Protein AF-A0A9D2FJG2-F1 (afdb_monomer)

Solvent-accessible surface area (backbone atoms only — not comparable to full-atom values): 4838 Å² total; per-residue (Å²): 110,70,69,58,54,52,49,53,52,51,51,51,52,51,52,51,30,25,51,30,13,40,68,65,40,65,72,68,46,49,45,60,48,52,53,50,50,53,49,46,52,53,50,30,62,73,69,73,41,69,78,58,51,61,59,42,51,53,52,39,51,52,52,51,51,42,21,49,53,19,31,55,52,33,56,53,51,53,51,53,53,53,53,54,51,55,59,60,75,76,106

pLDDT: mean 81.93, std 7.13, range [50.62, 91.19]

Mean predicted aligned error: 7.61 Å

Secondary structure (DSSP, 8-state):
-HHHHHHHHHHHHHHHHHHHHHTT-HHHHHHHHHHHHHHHHHHHHHHT-SHHHHHHHHHHHHHHHHHHHHHHHHHHHHHHHHHHHHHHHT-

Structure (mmCIF, N/CA/C/O backbone):
data_AF-A0A9D2FJG2-F1
#
_entry.id   AF-A0A9D2FJG2-F1
#
loop_
_atom_site.group_PDB
_atom_site.id
_atom_site.type_symbol
_atom_site.label_atom_id
_atom_site.label_alt_id
_atom_site.label_comp_id
_atom_site.label_asym_id
_atom_site.label_entity_id
_atom_site.label_seq_id
_atom_site.pdbx_PDB_ins_code
_atom_site.Cartn_x
_atom_site.Cartn_y
_atom_site.Cartn_z
_atom_site.occupancy
_atom_site.B_iso_or_equiv
_atom_site.auth_seq_id
_atom_site.auth_comp_id
_atom_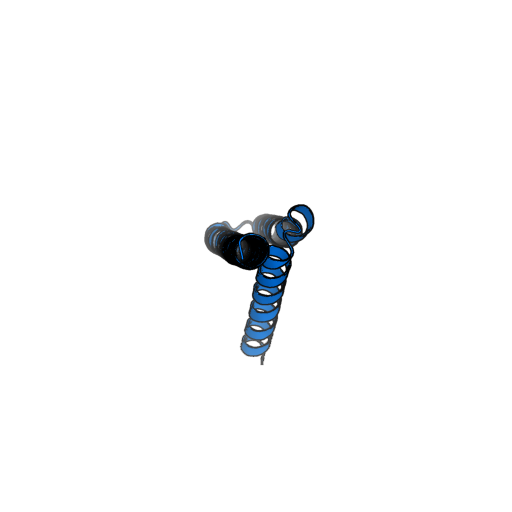site.auth_asym_id
_atom_site.auth_atom_id
_atom_site.pdbx_PDB_model_num
ATOM 1 N N . MET A 1 1 ? -5.564 -20.400 13.429 1.00 73.06 1 MET A N 1
ATOM 2 C CA . MET A 1 1 ? -6.290 -20.082 12.174 1.00 73.06 1 MET A CA 1
ATOM 3 C C . MET A 1 1 ? -6.347 -18.583 11.878 1.00 73.06 1 MET A C 1
ATOM 5 O O . MET A 1 1 ? -5.880 -18.192 10.819 1.00 73.06 1 MET A O 1
ATOM 9 N N . ARG A 1 2 ? -6.826 -17.727 12.797 1.00 84.81 2 ARG A N 1
ATOM 10 C CA . ARG A 1 2 ? -6.955 -16.266 12.579 1.00 84.81 2 AR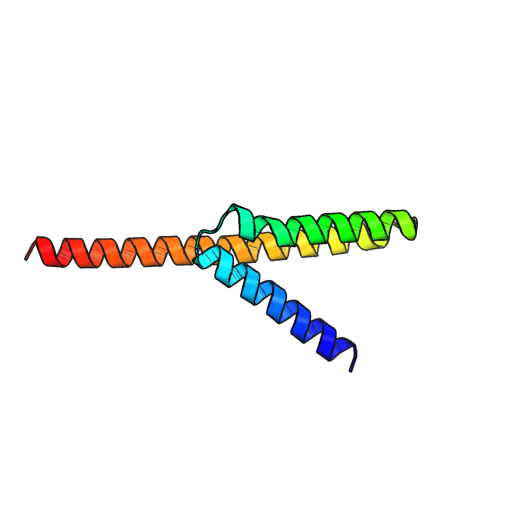G A CA 1
ATOM 11 C C . ARG A 1 2 ? -5.669 -15.570 12.097 1.00 84.81 2 ARG A C 1
ATOM 13 O O . ARG A 1 2 ? -5.711 -14.847 11.111 1.00 84.81 2 ARG A O 1
ATOM 20 N N . ALA A 1 3 ? -4.528 -15.834 12.736 1.00 84.06 3 ALA A N 1
ATOM 21 C CA . ALA A 1 3 ? -3.242 -15.242 12.340 1.00 84.06 3 ALA A CA 1
ATOM 22 C C . ALA A 1 3 ? -2.799 -15.653 10.924 1.00 84.06 3 ALA A C 1
ATOM 24 O O . ALA A 1 3 ? -2.271 -14.838 10.176 1.00 84.06 3 ALA A O 1
ATOM 25 N N . PHE A 1 4 ? -3.073 -16.901 10.535 1.00 88.06 4 PHE A N 1
ATOM 26 C CA . PHE A 1 4 ? -2.732 -17.416 9.210 1.00 88.06 4 PHE A CA 1
ATOM 27 C C . PHE A 1 4 ? -3.554 -16.721 8.116 1.00 88.06 4 PHE A C 1
ATOM 29 O O . PHE A 1 4 ? -3.013 -16.314 7.095 1.00 88.06 4 PHE A O 1
ATOM 36 N N . ILE A 1 5 ? -4.847 -16.502 8.373 1.00 90.44 5 ILE A N 1
ATOM 37 C CA . ILE A 1 5 ? -5.739 -15.761 7.471 1.00 90.44 5 ILE A CA 1
ATOM 38 C C . ILE A 1 5 ? -5.249 -14.317 7.293 1.00 90.44 5 ILE A C 1
ATOM 40 O O . ILE A 1 5 ? -5.137 -13.844 6.165 1.00 90.44 5 ILE A O 1
ATOM 44 N N . ILE A 1 6 ? -4.904 -13.633 8.390 1.00 86.94 6 ILE A N 1
ATOM 45 C CA . ILE A 1 6 ? -4.390 -12.254 8.348 1.00 86.94 6 ILE A CA 1
ATOM 46 C C . ILE A 1 6 ? -3.102 -12.178 7.520 1.00 86.94 6 ILE A C 1
ATOM 48 O O . ILE A 1 6 ? -2.948 -11.272 6.701 1.00 86.94 6 ILE A O 1
ATOM 52 N N . LEU A 1 7 ? -2.200 -13.149 7.685 1.00 88.94 7 LEU A N 1
ATOM 53 C CA . LEU A 1 7 ? -0.946 -13.212 6.938 1.00 88.94 7 LEU A CA 1
ATOM 54 C C . LEU A 1 7 ? -1.196 -13.372 5.435 1.00 88.94 7 LEU A C 1
ATOM 56 O O . LEU A 1 7 ? -0.632 -12.620 4.643 1.00 88.94 7 LEU A O 1
ATOM 60 N N . VAL A 1 8 ? -2.081 -14.295 5.043 1.00 91.19 8 VAL A N 1
ATOM 61 C CA . VAL A 1 8 ? -2.437 -14.523 3.632 1.00 91.19 8 VAL A CA 1
ATOM 62 C C . VAL A 1 8 ? -3.059 -13.273 3.006 1.00 91.19 8 VAL A C 1
ATOM 64 O O . VAL A 1 8 ? -2.663 -12.879 1.910 1.00 91.19 8 VAL A O 1
ATOM 67 N N . ILE A 1 9 ? -3.980 -12.604 3.708 1.00 89.56 9 ILE A N 1
ATOM 68 C CA . ILE A 1 9 ? -4.604 -11.360 3.229 1.00 89.56 9 ILE A CA 1
ATOM 69 C C . ILE A 1 9 ? -3.554 -10.258 3.067 1.00 89.56 9 ILE A C 1
ATOM 71 O O . ILE A 1 9 ? -3.524 -9.579 2.042 1.00 89.56 9 ILE A O 1
ATOM 75 N N . THR A 1 10 ? -2.657 -10.109 4.043 1.00 87.88 10 THR A N 1
ATOM 76 C CA . THR A 1 10 ? -1.574 -9.118 3.984 1.00 87.88 10 THR A CA 1
ATOM 77 C C . THR A 1 10 ? -0.681 -9.369 2.771 1.00 87.88 10 THR A C 1
ATOM 79 O O . THR A 1 10 ? -0.405 -8.449 2.003 1.00 87.88 10 THR A O 1
ATOM 82 N N . PHE A 1 11 ? -0.294 -10.625 2.535 1.00 89.06 11 PHE A N 1
ATOM 83 C CA . PHE A 1 11 ? 0.486 -11.006 1.360 1.00 89.06 11 PHE A CA 1
ATOM 84 C C . PHE A 1 11 ? -0.238 -10.687 0.050 1.00 89.06 11 PHE A C 1
ATOM 86 O O . PHE A 1 11 ? 0.372 -10.135 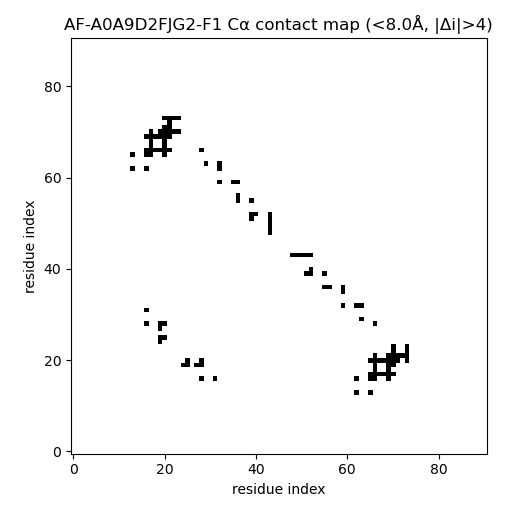-0.865 1.00 89.06 11 PHE A O 1
ATOM 93 N N . ALA A 1 12 ? -1.536 -10.986 -0.037 1.00 90.56 12 ALA A N 1
ATOM 94 C CA . ALA A 1 12 ? -2.338 -10.699 -1.221 1.00 90.56 12 ALA A CA 1
ATOM 95 C C . ALA A 1 12 ? -2.422 -9.190 -1.509 1.00 90.56 12 ALA A C 1
ATOM 97 O O . ALA A 1 12 ? -2.271 -8.773 -2.661 1.00 90.56 12 ALA A O 1
ATOM 98 N N . ILE A 1 13 ? -2.599 -8.364 -0.472 1.00 88.69 13 ILE A N 1
ATOM 99 C CA . ILE A 1 13 ? -2.623 -6.899 -0.589 1.00 88.69 13 ILE A CA 1
ATOM 100 C C . ILE A 1 13 ? -1.279 -6.381 -1.109 1.00 88.69 13 ILE A C 1
ATOM 102 O O . ILE A 1 13 ? -1.246 -5.630 -2.086 1.00 88.69 13 ILE A O 1
ATOM 106 N N . LEU A 1 14 ? -0.169 -6.817 -0.505 1.00 87.81 14 LEU A N 1
ATOM 107 C CA . LEU A 1 14 ? 1.175 -6.390 -0.900 1.00 87.81 14 LEU A CA 1
ATOM 108 C C . LEU A 1 14 ? 1.521 -6.836 -2.326 1.00 87.81 14 LEU A C 1
ATOM 110 O O . LEU A 1 14 ? 2.039 -6.040 -3.108 1.00 87.81 14 LEU A O 1
ATOM 114 N N . ALA A 1 15 ? 1.192 -8.076 -2.695 1.00 87.75 15 ALA A N 1
ATOM 115 C CA . ALA A 1 15 ? 1.415 -8.597 -4.042 1.00 87.75 15 ALA A CA 1
ATOM 116 C C . ALA A 1 15 ? 0.604 -7.825 -5.094 1.00 87.75 15 ALA A C 1
ATOM 118 O O . ALA A 1 15 ? 1.139 -7.456 -6.142 1.00 87.75 15 ALA A O 1
ATOM 119 N N . THR A 1 16 ? -0.663 -7.524 -4.799 1.00 87.38 16 THR A N 1
ATOM 120 C CA . THR A 1 16 ? -1.535 -6.730 -5.680 1.00 87.38 16 THR A CA 1
ATOM 121 C C . THR A 1 16 ? -0.982 -5.319 -5.868 1.00 87.38 16 THR A C 1
ATOM 123 O O . THR A 1 16 ? -0.910 -4.819 -6.991 1.00 87.38 16 THR A O 1
ATOM 126 N N . GLN A 1 17 ? -0.519 -4.696 -4.785 1.00 87.19 17 GLN A N 1
ATOM 127 C CA . GLN A 1 17 ? 0.071 -3.360 -4.815 1.00 87.19 17 GLN A CA 1
ATOM 128 C C . GLN A 1 17 ? 1.382 -3.313 -5.589 1.00 87.19 17 GLN A C 1
ATOM 130 O O . GLN A 1 17 ? 1.562 -2.454 -6.454 1.00 87.19 17 GLN A O 1
ATOM 135 N N . PHE A 1 18 ? 2.255 -4.295 -5.384 1.00 84.75 18 PHE A N 1
ATOM 136 C CA . PHE A 1 18 ? 3.460 -4.443 -6.186 1.00 84.75 18 PHE A CA 1
ATOM 137 C C . PHE A 1 18 ? 3.130 -4.624 -7.677 1.00 84.75 18 PHE A C 1
ATOM 139 O O . PHE A 1 18 ? 3.704 -3.941 -8.527 1.00 84.75 18 PHE A O 1
ATOM 146 N N . TYR A 1 19 ? 2.163 -5.485 -8.007 1.00 85.31 19 TYR A N 1
ATOM 147 C CA . TYR A 1 19 ? 1.734 -5.736 -9.384 1.00 85.31 19 TYR A CA 1
ATOM 148 C C . TYR A 1 19 ? 1.171 -4.481 -10.069 1.00 85.31 19 TYR A C 1
ATOM 150 O O . TYR A 1 19 ? 1.532 -4.175 -11.209 1.00 85.31 19 TYR A O 1
ATOM 158 N N . TRP A 1 20 ? 0.330 -3.704 -9.383 1.00 83.44 20 TRP A N 1
ATOM 159 C CA . TRP A 1 20 ? -0.186 -2.438 -9.916 1.00 83.44 20 TRP A CA 1
ATOM 160 C C . TRP A 1 20 ? 0.883 -1.353 -10.035 1.00 83.44 20 TRP A C 1
ATOM 162 O O . TRP A 1 20 ? 0.834 -0.560 -10.981 1.00 83.44 20 TRP A O 1
ATOM 172 N N . GLY A 1 21 ? 1.874 -1.355 -9.139 1.00 81.88 21 GLY A N 1
ATOM 173 C CA . GLY A 1 21 ? 3.089 -0.550 -9.268 1.00 81.88 21 GLY A CA 1
ATOM 174 C C . GLY A 1 21 ? 3.822 -0.875 -10.562 1.00 81.88 21 GLY A C 1
ATOM 175 O O . GLY A 1 21 ? 4.066 0.015 -11.378 1.00 81.88 21 GLY A O 1
ATOM 176 N N . VAL A 1 22 ? 4.066 -2.164 -10.817 1.00 81.25 22 VAL A N 1
ATOM 177 C CA . VAL A 1 22 ? 4.741 -2.629 -12.036 1.00 81.25 22 VAL A CA 1
ATOM 178 C C . VAL A 1 22 ? 3.961 -2.257 -13.305 1.00 81.25 22 VAL A C 1
ATOM 180 O O . VAL A 1 22 ? 4.544 -1.852 -14.308 1.00 81.25 22 VAL A O 1
ATOM 183 N N . ARG A 1 23 ? 2.628 -2.324 -13.277 1.00 79.75 23 ARG A N 1
ATOM 184 C CA . ARG A 1 23 ? 1.771 -1.950 -14.418 1.00 79.75 23 ARG A CA 1
ATOM 185 C C . ARG A 1 23 ? 1.626 -0.432 -14.623 1.00 79.75 23 ARG A C 1
ATOM 187 O O . ARG A 1 23 ? 0.858 -0.028 -15.493 1.00 79.75 23 ARG A O 1
ATOM 194 N N . LYS A 1 24 ? 2.305 0.411 -13.828 1.00 72.50 24 LYS A N 1
ATOM 195 C CA . LYS A 1 24 ? 2.229 1.889 -13.864 1.00 72.50 24 LYS A CA 1
ATOM 196 C C . LYS A 1 24 ? 0.801 2.454 -13.758 1.00 72.50 24 LYS A C 1
ATOM 198 O O . LYS A 1 24 ? 0.542 3.595 -14.145 1.00 72.50 24 LYS A O 1
ATOM 203 N N . LYS A 1 25 ? -0.147 1.691 -13.203 1.00 74.75 25 LYS A N 1
ATOM 204 C CA . LYS A 1 25 ? -1.548 2.109 -13.031 1.00 74.75 25 LYS A CA 1
ATOM 205 C C . LYS A 1 25 ? -1.658 3.020 -11.803 1.00 74.75 25 LYS A C 1
ATOM 207 O O . LYS A 1 25 ? -2.064 2.574 -10.735 1.00 74.75 25 LYS A O 1
ATOM 212 N N . LYS A 1 26 ? -1.293 4.300 -11.961 1.00 70.25 26 LYS A N 1
ATOM 213 C CA . LYS A 1 26 ? -1.224 5.289 -10.865 1.00 70.25 26 LYS A CA 1
ATOM 214 C C . LYS A 1 26 ? -2.512 5.425 -10.058 1.00 70.25 26 LYS A C 1
ATOM 216 O O . LYS A 1 26 ? -2.472 5.393 -8.836 1.00 70.25 26 LYS A O 1
ATOM 221 N N . ILE A 1 27 ? -3.645 5.506 -10.748 1.00 72.56 27 ILE A N 1
ATOM 222 C CA . ILE A 1 27 ? -4.955 5.681 -10.112 1.00 72.56 27 ILE A CA 1
ATOM 223 C C . ILE A 1 27 ? -5.317 4.442 -9.288 1.00 72.56 27 ILE A C 1
ATOM 225 O O . ILE A 1 27 ? -5.718 4.564 -8.141 1.00 72.56 27 ILE A O 1
ATOM 229 N N . ILE A 1 28 ? -5.108 3.246 -9.846 1.00 73.81 28 ILE A N 1
ATOM 230 C CA . ILE A 1 28 ? -5.516 1.984 -9.214 1.00 73.81 28 ILE A CA 1
ATOM 231 C C . ILE A 1 28 ? -4.604 1.641 -8.026 1.00 73.81 28 ILE A C 1
ATOM 233 O O . ILE A 1 28 ? -5.083 1.191 -6.988 1.00 73.81 28 ILE A O 1
ATOM 237 N N . GLY A 1 29 ? -3.304 1.936 -8.137 1.00 76.75 29 GLY A 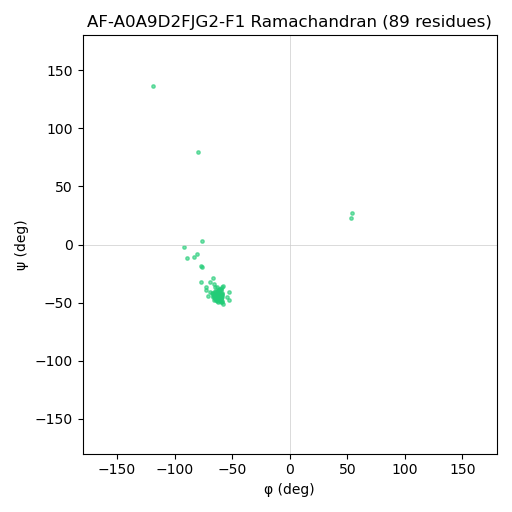N 1
ATOM 238 C CA . GLY A 1 29 ? -2.343 1.792 -7.041 1.00 76.75 29 GLY A CA 1
ATOM 239 C C . GLY A 1 29 ? -2.707 2.614 -5.804 1.00 76.75 29 GLY A C 1
ATOM 240 O O . GLY A 1 29 ? -2.567 2.124 -4.689 1.00 76.75 29 GLY A O 1
ATOM 241 N N . ALA A 1 30 ? -3.267 3.812 -5.983 1.00 80.88 30 ALA A N 1
ATOM 242 C CA . ALA A 1 30 ? -3.662 4.679 -4.875 1.00 80.88 30 ALA A CA 1
ATOM 243 C C . ALA A 1 30 ? -4.962 4.246 -4.166 1.00 80.88 30 ALA A C 1
ATOM 245 O O . ALA A 1 30 ? -5.170 4.633 -3.019 1.00 80.88 30 ALA A O 1
ATOM 246 N N . ILE A 1 31 ? -5.815 3.423 -4.793 1.00 86.00 31 ILE A N 1
ATOM 247 C CA . ILE A 1 31 ? -7.131 3.053 -4.238 1.00 86.00 31 ILE A CA 1
ATOM 248 C C . ILE A 1 31 ? -6.995 2.290 -2.917 1.00 86.00 31 ILE A C 1
ATOM 250 O O . ILE A 1 31 ? -7.655 2.643 -1.946 1.00 86.00 31 ILE A O 1
ATOM 254 N N . ILE A 1 32 ? -6.140 1.263 -2.848 1.00 84.62 32 ILE A N 1
ATOM 255 C CA . ILE A 1 32 ? -6.011 0.439 -1.629 1.00 84.62 32 ILE A CA 1
ATOM 256 C C . ILE A 1 32 ? -5.475 1.253 -0.437 1.00 84.62 32 ILE A C 1
ATOM 258 O O . ILE A 1 32 ? -6.102 1.183 0.618 1.00 84.62 32 ILE A O 1
ATOM 262 N N . PRO A 1 33 ? -4.390 2.051 -0.560 1.00 86.94 33 PRO A N 1
ATOM 263 C CA . PRO A 1 33 ? -3.968 2.960 0.508 1.00 86.94 33 PRO A CA 1
ATOM 264 C C . PRO A 1 33 ? -5.094 3.878 1.000 1.00 86.94 33 PRO A C 1
ATOM 266 O O . PRO A 1 33 ? -5.247 4.086 2.203 1.00 86.94 33 PRO A O 1
ATOM 269 N N . LEU A 1 34 ? -5.909 4.400 0.078 1.00 87.62 34 LEU A N 1
ATOM 270 C CA . LEU A 1 34 ? -6.986 5.342 0.381 1.00 87.62 34 LEU A CA 1
ATOM 271 C C . LEU A 1 34 ? -8.142 4.652 1.121 1.00 87.62 34 LEU A C 1
ATOM 273 O O . LEU A 1 34 ? -8.590 5.142 2.156 1.00 87.62 34 LEU A O 1
ATOM 277 N N . VAL A 1 35 ? -8.549 3.464 0.661 1.00 89.88 35 VAL A N 1
ATOM 278 C CA . VAL A 1 35 ? -9.542 2.617 1.342 1.00 89.88 35 VAL A CA 1
ATOM 279 C C . VAL A 1 35 ? -9.055 2.208 2.733 1.00 89.88 35 VAL A C 1
ATOM 281 O O . VAL A 1 35 ? -9.825 2.276 3.688 1.00 89.88 35 VAL A O 1
ATOM 284 N N . MET A 1 36 ? -7.778 1.837 2.886 1.00 86.88 36 MET A N 1
ATOM 285 C CA . MET A 1 36 ? -7.223 1.498 4.201 1.00 86.88 36 MET A CA 1
ATOM 286 C C . MET A 1 36 ? -7.197 2.699 5.140 1.00 86.88 36 MET A C 1
ATOM 288 O O . MET A 1 36 ? -7.567 2.564 6.302 1.00 86.88 36 MET A O 1
ATOM 292 N N . THR A 1 37 ? -6.841 3.880 4.639 1.00 87.56 37 THR A N 1
ATOM 293 C CA . THR A 1 37 ? -6.874 5.116 5.431 1.00 87.56 37 THR A CA 1
ATOM 294 C C . THR A 1 37 ? -8.291 5.415 5.920 1.00 87.56 37 THR A C 1
ATOM 296 O O . THR A 1 37 ? -8.489 5.668 7.106 1.00 87.56 37 THR A O 1
ATOM 299 N N . ALA A 1 38 ? -9.291 5.316 5.037 1.00 88.56 38 ALA A N 1
ATOM 300 C CA . ALA A 1 38 ? -10.691 5.510 5.405 1.00 88.56 38 ALA A CA 1
ATOM 301 C C . ALA A 1 38 ? -11.156 4.490 6.460 1.00 88.56 38 ALA A C 1
ATOM 303 O O . ALA A 1 38 ? -11.812 4.868 7.430 1.00 88.56 38 ALA A O 1
ATOM 304 N N . LEU A 1 39 ? -10.771 3.216 6.317 1.00 88.00 39 LEU A N 1
ATOM 305 C CA . LEU A 1 39 ? -11.073 2.170 7.298 1.00 88.00 39 LEU A CA 1
ATOM 306 C C . LEU A 1 39 ? -10.463 2.475 8.670 1.00 88.00 39 LEU A C 1
ATOM 308 O O . LEU A 1 39 ? -11.181 2.427 9.665 1.00 88.00 39 LEU A O 1
ATOM 312 N N . PHE A 1 40 ? -9.178 2.838 8.732 1.00 85.12 40 PHE A N 1
ATOM 313 C CA . PHE A 1 40 ? -8.522 3.186 9.995 1.00 85.12 40 PHE A CA 1
ATOM 314 C C . PHE A 1 40 ? -9.156 4.405 10.661 1.00 85.12 40 PHE A C 1
ATOM 316 O O . PHE A 1 40 ? -9.423 4.360 11.857 1.00 85.12 40 PHE A O 1
ATOM 323 N N . ILE A 1 41 ? -9.467 5.458 9.896 1.00 85.06 41 ILE A N 1
ATOM 324 C CA . ILE A 1 41 ? -10.166 6.639 10.423 1.00 85.06 41 ILE A CA 1
ATOM 325 C C . ILE A 1 41 ? -11.518 6.229 11.013 1.00 85.06 41 ILE A C 1
ATOM 327 O O . ILE A 1 41 ? -11.825 6.581 12.148 1.00 85.06 41 ILE A O 1
ATOM 331 N N . THR A 1 42 ? -12.308 5.448 10.274 1.00 85.31 42 THR A N 1
ATOM 332 C CA . THR A 1 42 ? -13.645 5.020 10.712 1.00 85.31 42 THR A CA 1
ATOM 333 C C . THR A 1 42 ? -13.577 4.204 12.003 1.00 85.31 42 THR A C 1
ATOM 335 O O . THR A 1 42 ? -14.347 4.460 12.923 1.00 85.31 42 THR A O 1
ATOM 338 N N . ILE A 1 43 ? -12.627 3.267 12.101 1.00 84.94 43 ILE A N 1
ATOM 339 C CA . ILE A 1 43 ? -12.421 2.444 13.302 1.00 84.94 43 ILE A CA 1
ATOM 340 C C . ILE A 1 43 ? -11.982 3.313 14.485 1.00 84.94 43 ILE A C 1
ATOM 342 O O . ILE A 1 43 ? -12.573 3.217 15.556 1.00 84.94 43 ILE A O 1
ATOM 346 N N . SER A 1 44 ? -11.016 4.216 14.291 1.00 82.06 44 SER A N 1
ATOM 347 C CA . SER A 1 44 ? -10.567 5.134 15.346 1.00 82.06 44 SER A CA 1
ATOM 348 C C . SER A 1 44 ? -11.686 6.044 15.859 1.00 82.06 44 SER A C 1
ATOM 350 O O . SER A 1 44 ? -11.777 6.285 17.062 1.00 82.06 44 SER A O 1
ATO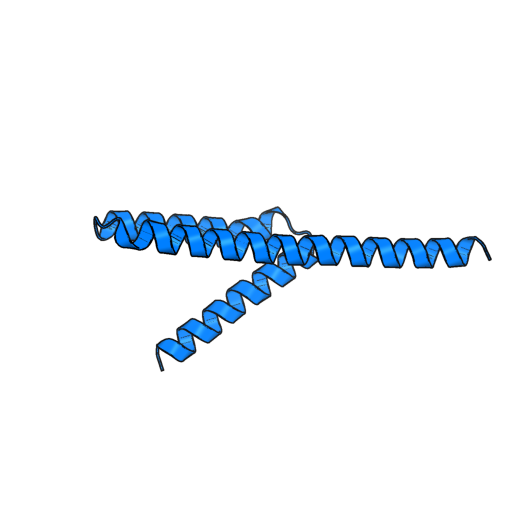M 352 N N . PHE A 1 45 ? -12.569 6.525 14.978 1.00 82.75 45 PHE A N 1
ATOM 353 C CA . PHE A 1 45 ? -13.747 7.296 15.389 1.00 82.75 45 PHE A CA 1
ATOM 354 C C . PHE A 1 45 ? -14.751 6.447 16.172 1.00 82.75 45 PHE A C 1
ATOM 356 O O . PHE A 1 45 ? -15.300 6.918 17.169 1.00 82.75 45 PHE A O 1
ATOM 363 N N . LEU A 1 46 ? -14.990 5.209 15.733 1.00 85.75 46 LEU A N 1
ATOM 364 C CA . LEU A 1 46 ? -15.971 4.318 16.347 1.00 85.75 46 LEU A CA 1
ATOM 365 C C . LEU A 1 46 ? -15.530 3.858 17.741 1.00 85.75 46 LEU A C 1
ATOM 367 O O . LEU A 1 46 ? -16.338 3.833 18.666 1.00 85.75 46 LEU A O 1
ATOM 371 N N . GLU A 1 47 ? -14.245 3.549 17.902 1.00 82.62 47 GLU A N 1
ATOM 372 C CA . GLU A 1 47 ? -13.681 3.115 19.180 1.00 82.62 47 GLU A CA 1
ATOM 373 C C . GLU A 1 47 ? -13.312 4.286 20.101 1.00 82.62 47 GLU A C 1
ATOM 375 O O . GLU A 1 47 ? -13.065 4.078 21.285 1.00 82.62 47 GLU A O 1
ATOM 380 N N . LYS A 1 48 ? -13.322 5.531 19.597 1.00 79.19 48 LYS A N 1
ATOM 381 C CA . LYS A 1 48 ? -12.856 6.738 20.310 1.00 79.19 48 LYS A CA 1
ATOM 382 C C . LYS A 1 48 ? -11.425 6.600 20.847 1.00 79.19 48 LYS A C 1
ATOM 384 O O . LYS A 1 48 ? -11.060 7.245 21.830 1.00 79.19 48 LYS A O 1
ATOM 389 N N . THR A 1 49 ? -10.609 5.775 20.198 1.00 74.25 49 THR A N 1
ATOM 390 C CA . THR A 1 49 ? -9.225 5.508 20.585 1.00 74.25 49 THR A CA 1
ATOM 391 C C . THR A 1 49 ? -8.269 5.922 19.470 1.00 74.25 49 THR A C 1
ATOM 393 O O . THR A 1 49 ? -8.479 5.665 18.282 1.00 74.25 49 THR A O 1
ATOM 396 N N . ALA A 1 50 ? -7.174 6.573 19.865 1.00 71.06 50 ALA A N 1
ATOM 397 C CA . ALA A 1 50 ? -6.083 6.935 18.961 1.00 71.06 50 ALA A CA 1
ATOM 398 C C . ALA A 1 50 ? -4.985 5.859 18.900 1.00 71.06 50 ALA A C 1
ATOM 400 O O . ALA A 1 50 ? -4.031 6.008 18.139 1.00 71.06 50 ALA A O 1
ATOM 401 N N . GLU A 1 51 ? -5.105 4.771 19.668 1.00 75.94 51 GLU A N 1
ATOM 402 C CA . GLU A 1 51 ? -4.091 3.707 19.717 1.00 75.94 51 GLU A CA 1
ATOM 403 C C . GLU A 1 51 ? -3.822 3.093 18.338 1.00 75.94 51 GLU A C 1
ATOM 405 O O . GLU A 1 51 ? -2.675 2.816 17.987 1.00 75.94 51 GLU A O 1
ATOM 410 N N . TYR A 1 52 ? -4.860 2.973 17.508 1.00 72.50 52 TYR A N 1
ATOM 411 C CA . TYR A 1 52 ? -4.750 2.427 16.154 1.00 72.50 52 TYR A CA 1
ATOM 412 C C . TYR A 1 52 ? -4.236 3.428 15.116 1.00 72.50 52 TYR A C 1
ATOM 414 O O . TYR A 1 52 ? -3.939 3.034 13.987 1.00 72.50 52 TYR A O 1
ATOM 422 N N . ALA A 1 53 ? -4.102 4.712 15.465 1.00 76.56 53 ALA A N 1
ATOM 423 C CA . ALA A 1 53 ? -3.681 5.739 14.517 1.00 76.56 53 ALA A CA 1
ATOM 424 C C . ALA A 1 53 ? -2.232 5.517 14.065 1.00 76.56 53 ALA A C 1
ATOM 426 O O . ALA A 1 53 ? -1.939 5.557 12.872 1.00 76.56 53 ALA A O 1
ATOM 427 N N . ILE A 1 54 ? -1.326 5.215 15.002 1.00 81.44 54 ILE A N 1
ATOM 428 C CA . ILE A 1 54 ? 0.097 5.002 14.697 1.00 81.44 54 ILE A CA 1
ATOM 429 C C . ILE A 1 54 ? 0.277 3.748 13.837 1.00 81.44 54 ILE A C 1
ATOM 431 O O . ILE A 1 54 ? 0.947 3.785 12.804 1.00 81.44 54 ILE A O 1
ATOM 435 N N . THR A 1 55 ? -0.358 2.641 14.225 1.00 83.31 55 THR A N 1
ATOM 436 C CA . THR A 1 55 ? -0.311 1.379 13.473 1.00 83.31 55 THR A CA 1
ATOM 437 C C . THR A 1 55 ? -0.941 1.534 12.089 1.00 83.31 55 THR A C 1
ATOM 439 O O . THR A 1 55 ? -0.387 1.043 11.103 1.00 83.31 55 THR A O 1
ATOM 442 N N . GLY A 1 56 ? -2.049 2.273 11.996 1.00 84.38 56 GLY A N 1
ATOM 443 C CA . GLY A 1 56 ? -2.703 2.618 10.739 1.00 84.38 56 GLY A CA 1
ATOM 444 C C . GLY A 1 56 ? -1.787 3.404 9.805 1.00 84.38 56 GLY A C 1
ATOM 445 O O . GLY A 1 56 ? -1.588 2.992 8.663 1.00 84.38 56 GLY A O 1
ATOM 446 N N . ILE A 1 57 ? -1.142 4.464 10.299 1.00 86.31 57 ILE A N 1
ATOM 447 C CA . ILE A 1 57 ? -0.196 5.275 9.517 1.00 86.31 57 ILE A CA 1
ATOM 448 C C . ILE A 1 57 ? 0.957 4.415 8.992 1.00 86.31 57 ILE A C 1
ATOM 450 O O . ILE A 1 57 ? 1.234 4.433 7.792 1.00 86.31 57 ILE A O 1
ATOM 454 N N . ILE A 1 58 ? 1.593 3.616 9.856 1.00 88.94 58 ILE A N 1
ATOM 455 C CA . ILE A 1 58 ? 2.705 2.739 9.455 1.00 88.94 58 ILE A CA 1
ATOM 456 C C . ILE A 1 58 ? 2.258 1.765 8.357 1.00 88.94 58 ILE A C 1
ATOM 458 O O . ILE A 1 58 ? 2.974 1.570 7.374 1.00 88.94 58 ILE A O 1
ATOM 462 N N . SER A 1 59 ? 1.059 1.188 8.485 1.00 87.75 59 SER A N 1
ATOM 463 C CA . SER A 1 59 ? 0.531 0.244 7.496 1.00 87.75 59 SER A CA 1
ATOM 464 C C . SER A 1 59 ? 0.293 0.893 6.127 1.00 87.75 59 SER A C 1
ATOM 466 O O . SER A 1 59 ? 0.693 0.337 5.103 1.00 87.75 59 SER A O 1
ATOM 468 N N . VAL A 1 60 ? -0.280 2.099 6.094 1.00 89.69 60 VAL A N 1
ATOM 469 C CA . VAL A 1 60 ? -0.539 2.839 4.852 1.00 8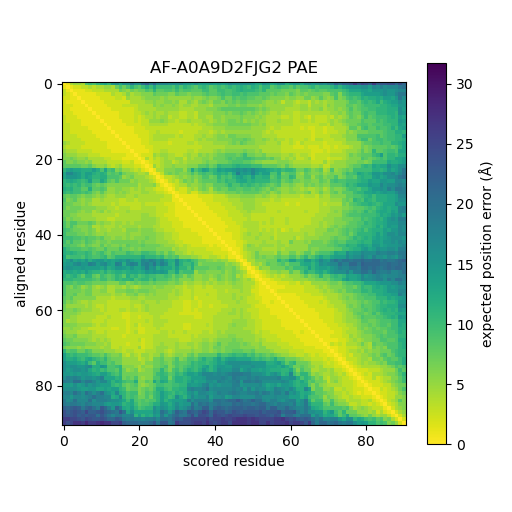9.69 60 VAL A CA 1
ATOM 470 C C . VAL A 1 60 ? 0.777 3.229 4.181 1.00 89.69 60 VAL A C 1
ATOM 472 O O . VAL A 1 60 ? 0.938 3.031 2.975 1.00 89.69 60 VAL A O 1
ATOM 475 N N . VAL A 1 61 ? 1.752 3.708 4.959 1.00 90.31 61 VAL A N 1
ATOM 476 C CA . VAL A 1 61 ? 3.088 4.059 4.457 1.00 90.31 61 VAL A CA 1
ATOM 477 C C . VAL A 1 61 ? 3.787 2.839 3.853 1.00 90.31 61 VAL A C 1
ATOM 479 O O . VAL A 1 61 ? 4.322 2.933 2.747 1.00 90.31 61 VAL A O 1
ATOM 482 N N . ALA A 1 62 ? 3.738 1.679 4.514 1.00 89.12 62 ALA A N 1
ATOM 483 C CA . ALA A 1 62 ? 4.332 0.448 3.993 1.00 89.12 62 ALA A CA 1
ATOM 484 C C . ALA A 1 62 ? 3.741 0.050 2.629 1.00 89.12 62 ALA A C 1
ATOM 486 O O . ALA A 1 62 ? 4.480 -0.310 1.710 1.00 89.12 62 ALA A O 1
ATOM 487 N N . ILE A 1 63 ? 2.421 0.170 2.463 1.00 88.81 63 ILE A N 1
ATOM 488 C CA . ILE A 1 63 ? 1.748 -0.145 1.197 1.00 88.81 63 ILE A CA 1
ATOM 489 C C . ILE A 1 63 ? 2.185 0.814 0.086 1.00 88.81 63 ILE A C 1
ATOM 491 O O . ILE A 1 63 ? 2.494 0.371 -1.023 1.00 88.81 63 ILE A O 1
ATOM 495 N N . ILE A 1 64 ? 2.261 2.113 0.386 1.00 88.25 64 ILE A N 1
ATOM 496 C CA . ILE A 1 64 ? 2.732 3.129 -0.563 1.00 88.25 64 ILE A CA 1
ATOM 497 C C . ILE A 1 64 ? 4.167 2.819 -1.006 1.00 88.25 64 ILE A C 1
ATOM 499 O O . ILE A 1 64 ? 4.460 2.851 -2.201 1.00 88.25 64 ILE A O 1
ATOM 503 N N . ILE A 1 65 ? 5.055 2.459 -0.075 1.00 89.56 65 ILE A N 1
ATOM 504 C CA . ILE A 1 65 ? 6.443 2.096 -0.390 1.00 89.56 65 ILE A CA 1
ATOM 505 C C . ILE A 1 65 ? 6.494 0.894 -1.342 1.00 89.56 65 ILE A C 1
ATOM 507 O O . ILE A 1 65 ? 7.194 0.945 -2.353 1.00 89.56 65 ILE A O 1
ATOM 511 N N . VAL A 1 66 ? 5.732 -0.172 -1.076 1.00 90.19 66 VAL A N 1
ATOM 512 C CA . VAL A 1 66 ? 5.701 -1.364 -1.945 1.00 90.19 66 VAL A CA 1
ATOM 513 C C . VAL A 1 66 ? 5.213 -1.029 -3.353 1.00 90.19 66 VAL A C 1
ATOM 515 O O . VAL A 1 66 ? 5.774 -1.515 -4.341 1.00 90.19 66 VAL A O 1
ATOM 518 N N . TRP A 1 67 ? 4.220 -0.151 -3.459 1.00 86.69 67 TRP A N 1
ATOM 519 C CA . TRP A 1 67 ? 3.743 0.345 -4.742 1.00 86.69 67 TRP A CA 1
ATOM 520 C C . TRP A 1 67 ? 4.831 1.118 -5.509 1.00 86.69 67 TRP A C 1
ATOM 522 O O . TRP A 1 67 ? 5.069 0.841 -6.691 1.00 86.69 67 TRP A O 1
ATOM 532 N N . PHE A 1 68 ? 5.560 2.014 -4.833 1.00 85.12 68 PHE A N 1
ATOM 533 C CA . PHE A 1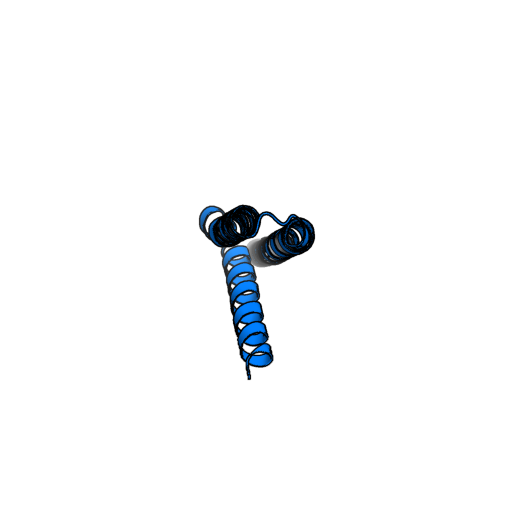 68 ? 6.700 2.733 -5.413 1.00 85.12 68 PHE A CA 1
ATOM 534 C C . PHE A 1 68 ? 7.810 1.787 -5.879 1.00 85.12 68 PHE A C 1
ATOM 536 O O . PHE A 1 68 ? 8.326 1.952 -6.985 1.00 85.12 68 PHE A O 1
ATOM 543 N N . ILE A 1 69 ? 8.153 0.765 -5.091 1.00 87.50 69 ILE A N 1
ATOM 544 C CA . ILE A 1 69 ? 9.157 -0.240 -5.472 1.00 87.50 69 ILE A CA 1
ATOM 545 C C . ILE A 1 69 ? 8.738 -0.954 -6.766 1.00 87.50 69 ILE A C 1
ATOM 547 O O . ILE A 1 69 ? 9.549 -1.096 -7.687 1.00 87.50 69 ILE A O 1
ATOM 551 N N . GLY A 1 70 ? 7.468 -1.361 -6.875 1.00 84.62 70 GLY A N 1
ATOM 552 C CA . GLY A 1 70 ? 6.925 -1.950 -8.102 1.00 84.62 70 GLY A CA 1
ATOM 553 C C . GLY A 1 70 ? 7.040 -1.007 -9.305 1.00 84.62 70 GLY A C 1
ATOM 554 O O . GLY A 1 70 ? 7.480 -1.416 -10.383 1.00 84.62 70 GLY A O 1
ATOM 555 N N . TYR A 1 71 ? 6.720 0.274 -9.110 1.00 82.69 71 TYR A N 1
ATOM 556 C CA . TYR A 1 71 ? 6.813 1.306 -10.145 1.00 82.69 71 TYR A CA 1
ATOM 557 C C . TYR A 1 71 ? 8.248 1.533 -10.639 1.00 82.69 71 TYR A C 1
ATOM 559 O O . TYR A 1 71 ? 8.499 1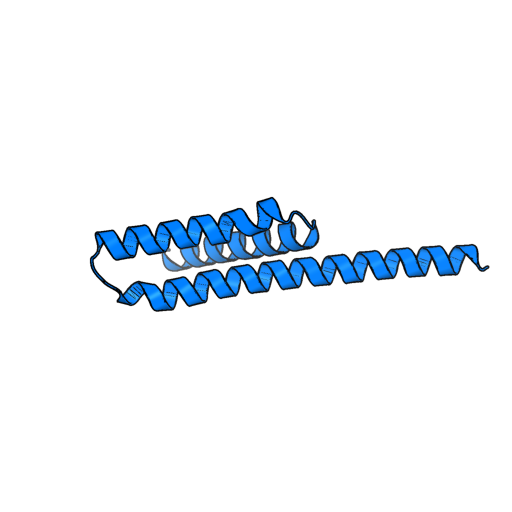.515 -11.848 1.00 82.69 71 TYR A O 1
ATOM 567 N N . PHE A 1 72 ? 9.212 1.683 -9.725 1.00 82.06 72 PHE A N 1
ATOM 568 C CA . PHE A 1 72 ? 10.626 1.843 -10.078 1.00 82.06 72 PHE A CA 1
ATOM 569 C C . PHE A 1 72 ? 11.170 0.629 -10.835 1.00 82.06 72 PHE A C 1
ATOM 571 O O . PHE A 1 72 ? 11.919 0.784 -11.803 1.00 82.06 72 PHE A O 1
ATOM 578 N N . LYS A 1 73 ? 10.761 -0.585 -10.447 1.00 82.50 73 LYS A N 1
ATOM 579 C CA . LYS A 1 73 ? 11.168 -1.812 -11.143 1.00 82.50 73 LYS A CA 1
ATOM 580 C C . LYS A 1 73 ? 10.654 -1.846 -12.584 1.00 82.50 73 LYS A C 1
ATOM 582 O O . LYS A 1 73 ? 11.406 -2.221 -13.478 1.00 82.50 73 LYS A O 1
ATOM 587 N N . SER A 1 74 ? 9.417 -1.412 -12.817 1.00 78.50 74 SER A N 1
ATOM 588 C CA . SER A 1 74 ? 8.846 -1.288 -14.164 1.00 78.50 74 SER A CA 1
ATOM 589 C C . SER A 1 74 ? 9.581 -0.266 -15.024 1.00 78.50 74 SER A C 1
ATOM 591 O O . SER A 1 74 ? 9.954 -0.568 -16.154 1.00 78.50 74 SER A O 1
ATOM 593 N N . ALA A 1 75 ? 9.892 0.907 -14.467 1.00 75.56 75 ALA A N 1
ATOM 594 C CA . ALA A 1 75 ? 10.677 1.918 -15.171 1.00 75.56 75 ALA A CA 1
ATOM 595 C C . ALA A 1 75 ? 12.075 1.405 -15.567 1.00 75.56 75 ALA A C 1
ATOM 597 O O . ALA A 1 75 ? 12.549 1.688 -16.666 1.00 75.56 75 ALA A O 1
ATOM 598 N N . LYS A 1 76 ? 12.717 0.607 -14.702 1.00 75.56 76 LYS A N 1
ATOM 599 C CA . LYS A 1 76 ? 14.011 -0.024 -14.996 1.00 75.56 76 LYS A CA 1
ATOM 600 C C . LYS A 1 76 ? 13.910 -1.069 -16.113 1.00 75.56 76 LYS A C 1
ATOM 602 O O . LYS A 1 76 ? 14.776 -1.094 -16.982 1.00 75.56 76 LYS A O 1
ATOM 607 N N . TYR A 1 77 ? 12.866 -1.900 -16.098 1.00 73.38 77 TYR A N 1
ATOM 608 C CA . TYR A 1 77 ? 12.621 -2.892 -17.151 1.00 73.38 77 TYR A CA 1
ATOM 609 C C . TYR A 1 77 ? 12.382 -2.228 -18.509 1.00 73.38 77 TYR A C 1
ATOM 611 O O . TYR A 1 77 ? 13.013 -2.603 -19.492 1.00 73.38 77 TYR A O 1
ATOM 619 N N . GLU A 1 78 ? 11.545 -1.194 -18.556 1.00 72.69 78 GLU A N 1
ATOM 620 C CA . GLU A 1 78 ? 11.257 -0.467 -19.795 1.00 72.69 78 GLU A CA 1
ATOM 621 C C . GLU A 1 78 ? 12.511 0.194 -20.377 1.00 72.69 78 GLU A C 1
ATOM 623 O O . GLU A 1 78 ? 12.779 0.065 -21.568 1.00 72.69 78 GLU A O 1
ATOM 628 N N . LYS A 1 79 ? 13.344 0.810 -19.527 1.00 73.81 79 LYS A N 1
ATOM 629 C CA . LYS A 1 79 ? 14.630 1.372 -19.957 1.00 73.81 79 LYS A CA 1
ATOM 630 C C . LYS A 1 79 ? 15.555 0.302 -20.548 1.00 73.81 79 LYS A C 1
ATOM 632 O O . LYS A 1 79 ? 16.145 0.528 -21.597 1.00 73.81 79 LYS A O 1
ATOM 637 N N . SER A 1 80 ? 15.638 -0.871 -19.916 1.00 74.38 80 SER A N 1
ATOM 638 C CA . SER A 1 80 ? 16.492 -1.961 -20.403 1.00 74.38 80 SER A CA 1
ATOM 639 C C . SER A 1 80 ? 16.045 -2.538 -21.747 1.00 74.38 80 SER A C 1
ATOM 641 O O . SER A 1 80 ? 16.886 -2.924 -22.553 1.00 74.38 80 SER A O 1
ATOM 643 N N . GLU A 1 81 ? 14.738 -2.576 -22.013 1.00 75.88 81 GLU A N 1
ATOM 644 C CA . GLU A 1 81 ? 14.215 -3.035 -23.302 1.00 75.88 81 GLU A CA 1
ATOM 645 C C . GLU A 1 81 ? 14.466 -1.996 -24.404 1.00 75.88 81 GLU A C 1
ATOM 647 O O . GLU A 1 81 ? 14.889 -2.365 -25.497 1.00 75.88 81 GLU A O 1
ATOM 652 N N . ILE A 1 82 ? 14.320 -0.699 -24.107 1.00 76.00 82 ILE A N 1
ATOM 653 C CA . ILE A 1 82 ? 14.671 0.381 -25.047 1.00 76.00 82 ILE A CA 1
ATOM 654 C C . ILE A 1 82 ? 16.167 0.351 -25.388 1.00 76.00 82 ILE A C 1
ATOM 656 O O . ILE A 1 82 ? 16.532 0.485 -26.555 1.00 76.00 82 ILE A O 1
ATOM 660 N N . ASP A 1 83 ? 17.038 0.148 -24.397 1.00 78.75 83 ASP A N 1
ATOM 661 C CA . ASP A 1 83 ? 18.486 0.083 -24.622 1.00 78.75 83 ASP A CA 1
ATOM 662 C C . ASP A 1 83 ? 18.873 -1.129 -25.496 1.00 78.75 83 ASP A C 1
ATOM 664 O O . ASP A 1 83 ? 19.728 -1.003 -26.373 1.00 78.75 83 ASP A O 1
ATOM 668 N N . LYS A 1 84 ? 18.197 -2.281 -25.342 1.00 77.69 84 LYS A N 1
ATOM 669 C CA . LYS A 1 84 ? 18.368 -3.441 -26.242 1.00 77.69 84 LYS A CA 1
ATOM 670 C C . LYS A 1 84 ? 17.915 -3.152 -27.673 1.00 77.69 84 LYS A C 1
ATOM 672 O O . LYS A 1 84 ? 18.566 -3.613 -28.606 1.00 77.69 84 LYS A O 1
ATOM 677 N N . MET A 1 85 ? 16.808 -2.427 -27.852 1.00 77.06 85 MET A N 1
ATOM 678 C CA . MET A 1 85 ? 16.328 -2.037 -29.184 1.00 77.06 85 MET A CA 1
ATOM 679 C C . MET A 1 85 ? 17.324 -1.088 -29.860 1.00 77.06 85 MET A C 1
ATOM 681 O O . MET A 1 85 ? 17.736 -1.347 -30.984 1.00 77.06 85 MET A O 1
ATOM 685 N N . LYS A 1 86 ? 17.822 -0.074 -29.137 1.00 73.44 86 LYS A N 1
ATOM 686 C CA . LYS A 1 86 ? 18.856 0.842 -29.647 1.00 73.44 86 LYS A CA 1
ATOM 687 C C . LYS A 1 86 ? 20.153 0.130 -30.029 1.00 73.44 86 LYS A C 1
ATOM 689 O O . LYS A 1 86 ? 20.759 0.484 -31.029 1.00 73.44 86 LYS A O 1
ATOM 694 N N . ALA A 1 87 ? 20.582 -0.862 -29.250 1.00 76.12 87 ALA A N 1
ATOM 695 C CA . ALA A 1 87 ? 21.790 -1.626 -29.555 1.00 76.12 87 ALA A CA 1
ATOM 696 C C . ALA A 1 87 ? 21.657 -2.473 -30.833 1.00 76.12 87 ALA A C 1
ATOM 698 O O . ALA A 1 87 ? 22.659 -2.706 -31.501 1.00 76.12 87 ALA A O 1
ATOM 699 N N . LYS A 1 88 ? 20.439 -2.914 -31.179 1.00 72.56 88 LYS A N 1
ATOM 700 C CA . LYS A 1 88 ? 20.159 -3.628 -32.433 1.00 72.56 88 LYS A CA 1
ATOM 701 C C . LYS A 1 88 ? 20.082 -2.715 -33.654 1.00 72.56 88 LYS A C 1
ATOM 703 O O . LYS A 1 88 ? 20.456 -3.165 -34.722 1.00 72.56 88 LYS A O 1
ATOM 708 N N . ASP A 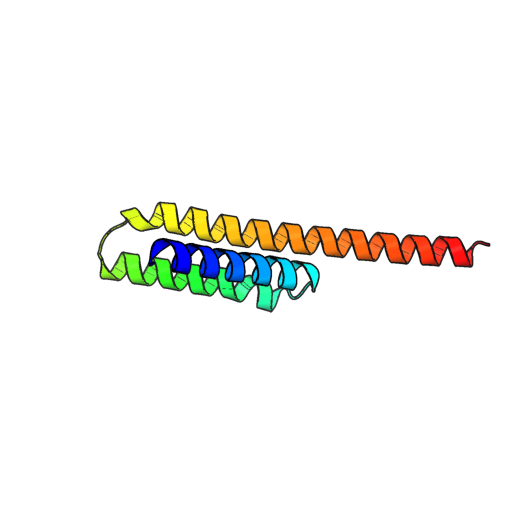1 89 ? 19.615 -1.476 -33.505 1.00 69.81 89 ASP A N 1
ATOM 709 C CA . ASP A 1 89 ? 19.485 -0.532 -34.630 1.00 69.81 89 ASP A CA 1
ATOM 710 C C . ASP A 1 89 ? 20.824 0.096 -35.062 1.00 69.81 89 ASP A C 1
ATOM 712 O O . ASP A 1 89 ? 20.924 0.660 -36.148 1.00 69.81 89 ASP A O 1
ATOM 716 N N . ILE A 1 90 ? 21.847 0.047 -34.203 1.00 64.06 90 ILE A N 1
ATOM 717 C CA . ILE A 1 90 ? 23.180 0.620 -34.469 1.00 64.06 90 ILE A CA 1
ATOM 718 C C . ILE A 1 90 ? 24.116 -0.398 -35.160 1.00 64.06 90 ILE A C 1
ATOM 720 O O . ILE A 1 90 ? 25.184 -0.013 -35.636 1.00 64.06 90 ILE A O 1
ATOM 724 N N . GLN A 1 91 ? 23.732 -1.678 -35.221 1.00 50.62 91 GLN A N 1
ATOM 725 C CA . GLN A 1 91 ? 24.514 -2.768 -35.815 1.00 50.62 91 GLN A CA 1
ATOM 726 C C . GLN A 1 91 ? 23.991 -3.138 -37.204 1.00 50.62 91 GLN A C 1
ATOM 728 O O . GLN A 1 91 ? 24.843 -3.404 -38.082 1.00 50.62 91 GLN A O 1
#

Organism: NCBI:txid2838606

Sequence (91 aa):
MRAFIILVITFAILATQFYWGVRKKKIIGAIIPLVMTALFITISFLEKTAEYAITGIISVVAIIIVWFIGYFKSAKYEKSEIDKMKAKDIQ

Foldseek 3Di:
DVVVVVVVVLVVLLVVLLVCLLVVVVVVNVVVLVVLLVVLVVVCVVVVDCPCVVVSVVSSVVSVVSSPVSNVVNVVVVVVVVVVVVVVVVD

Radius of gyration: 18.23 Å; Cα contacts (8 Å, |Δi|>4): 61; chains: 1; bounding box: 40×27×56 Å